Protein AF-Q0W251-F1 (afdb_monomer_lite)

Foldseek 3Di:
DDDPPQDEAEEEEAVVVVVVVCVVCVVFWPWKWWQFPQVRDIDIDCVSVVDLGNTQWMWTQTPVRHIYIYGHDDDPVNVDDLLQQLDCVSCVVLVFDDDPLRSVVSVVLDDDRDDPVVSLVSLVPDPRPCSVVSNVRSVVSD

pLDDT: mean 76.6, std 15.98, range [32.41, 93.62]

Sequence (142 aa):
MFLISMSASDVAMTMDEFVAYYKKNRGLVRSARAYDAAGGQWVQGEEIFRKSGAYTLIVIQFKNRHFLRVTVKPSLKVAYSPEVYRSAAFWVDKGVRLTYEEKAFLEGIGNEPMAMDEILRVIERSGFPGKEALLKKIRKAL

Structure (mmCIF, N/CA/C/O backbone):
data_AF-Q0W251-F1
#
_entry.id   AF-Q0W251-F1
#
loop_
_atom_site.group_PDB
_atom_site.id
_atom_site.type_symbol
_atom_site.label_atom_id
_atom_site.label_alt_id
_atom_site.label_comp_id
_atom_site.label_asym_id
_atom_site.label_entity_id
_atom_site.label_seq_id
_atom_site.pdbx_PDB_ins_code
_atom_site.Cartn_x
_atom_site.Cartn_y
_atom_site.Cartn_z
_atom_site.occupancy
_atom_site.B_iso_or_equiv
_atom_site.auth_seq_id
_atom_site.auth_comp_id
_atom_site.auth_asym_id
_atom_site.auth_atom_id
_atom_site.pdbx_PDB_model_num
ATOM 1 N N . MET A 1 1 ? -3.077 -19.203 40.459 1.00 35.00 1 MET A N 1
ATOM 2 C CA . MET A 1 1 ? -2.448 -18.409 39.381 1.00 35.00 1 MET A CA 1
ATOM 3 C C . MET A 1 1 ? -3.283 -18.622 38.124 1.00 35.00 1 MET A C 1
ATOM 5 O O . MET A 1 1 ? -3.184 -19.678 37.520 1.00 35.00 1 MET A O 1
ATOM 9 N N . PHE A 1 2 ? -4.214 -17.716 37.814 1.00 32.41 2 PHE A N 1
ATOM 10 C CA . PHE A 1 2 ? -5.108 -17.881 36.662 1.00 32.41 2 PHE A CA 1
ATOM 11 C C . PHE A 1 2 ? -4.408 -17.367 35.401 1.00 32.41 2 PHE A C 1
ATOM 13 O O . PHE A 1 2 ? -4.128 -16.174 35.287 1.00 32.41 2 PHE A O 1
ATOM 20 N N . LEU A 1 3 ? -4.108 -18.273 34.470 1.00 35.75 3 LEU A N 1
ATOM 21 C CA . LEU A 1 3 ? -3.746 -17.931 33.097 1.00 35.75 3 LEU A CA 1
ATOM 22 C C . LEU A 1 3 ? -4.963 -17.252 32.460 1.00 35.75 3 LEU A C 1
ATOM 24 O O . LEU A 1 3 ? -5.930 -17.912 32.086 1.00 35.75 3 LEU A O 1
ATOM 28 N N . ILE A 1 4 ? -4.942 -15.920 32.387 1.00 41.12 4 ILE A N 1
ATOM 29 C CA . ILE A 1 4 ? -5.915 -15.156 31.606 1.00 41.12 4 ILE A CA 1
ATOM 30 C C . ILE A 1 4 ? -5.676 -15.551 30.150 1.00 41.12 4 ILE A C 1
ATOM 32 O O . ILE A 1 4 ? -4.711 -15.106 29.531 1.00 41.12 4 ILE A O 1
ATOM 36 N N . SER A 1 5 ? -6.528 -16.434 29.631 1.00 40.62 5 SER A N 1
ATOM 37 C CA . SER A 1 5 ? -6.575 -16.781 28.215 1.00 40.62 5 SER A CA 1
ATOM 38 C C . SER A 1 5 ? -6.719 -15.476 27.423 1.00 40.62 5 SER A C 1
ATOM 40 O O . SER A 1 5 ? -7.761 -14.818 27.480 1.00 40.62 5 SER A O 1
ATOM 42 N N . MET A 1 6 ? -5.663 -15.072 26.717 1.00 47.22 6 MET A N 1
ATOM 43 C CA . MET A 1 6 ? -5.737 -14.002 25.728 1.00 47.22 6 MET A CA 1
ATOM 44 C C . MET A 1 6 ? -6.565 -14.534 24.559 1.00 47.22 6 MET A C 1
ATOM 46 O O . MET A 1 6 ? -6.027 -15.209 23.685 1.00 47.22 6 MET A O 1
ATOM 50 N N . SER A 1 7 ? -7.878 -14.281 24.547 1.00 58.16 7 SER A N 1
ATOM 51 C CA . SER A 1 7 ? -8.688 -14.641 23.385 1.00 58.16 7 SER A CA 1
ATOM 52 C C . SER A 1 7 ? -8.382 -13.656 22.256 1.00 58.16 7 SER A C 1
ATOM 54 O O . SER A 1 7 ? -8.719 -12.469 22.315 1.00 58.16 7 SER A O 1
ATOM 56 N N . ALA A 1 8 ? -7.661 -14.149 21.253 1.00 62.47 8 ALA A N 1
ATOM 57 C CA . ALA A 1 8 ? -7.557 -13.504 19.958 1.00 62.47 8 ALA A CA 1
ATOM 58 C C . ALA A 1 8 ? -8.786 -13.912 19.142 1.00 62.47 8 ALA A C 1
ATOM 60 O O . ALA A 1 8 ? -9.121 -15.092 19.068 1.00 62.47 8 ALA A O 1
ATOM 61 N N . SER A 1 9 ? -9.494 -12.936 18.584 1.00 76.69 9 SER A N 1
ATOM 62 C CA . SER A 1 9 ? -10.551 -13.192 17.602 1.00 76.69 9 SER A CA 1
ATOM 63 C C . SER A 1 9 ? -10.015 -12.891 16.209 1.00 76.69 9 SER A C 1
ATOM 65 O O . SER A 1 9 ? -9.320 -11.889 16.036 1.00 76.69 9 SER A O 1
ATOM 67 N N . ASP A 1 10 ? -10.358 -13.730 15.235 1.00 84.62 10 ASP A N 1
ATOM 68 C CA . ASP A 1 10 ? -9.953 -13.574 13.839 1.00 84.62 10 ASP A CA 1
ATOM 69 C C . ASP A 1 10 ? -11.171 -13.194 12.989 1.00 84.62 10 ASP A C 1
ATOM 71 O O . ASP A 1 10 ? -12.208 -13.856 13.038 1.00 84.62 10 ASP A O 1
ATOM 75 N N . VAL A 1 11 ? -11.061 -12.117 12.209 1.00 90.25 11 VAL A N 1
ATOM 76 C CA . VAL A 1 11 ? -12.128 -11.647 11.310 1.00 90.25 11 VAL A CA 1
ATOM 77 C C . VAL A 1 11 ? -11.531 -11.202 9.978 1.00 90.25 11 VAL A C 1
ATOM 79 O O . VAL A 1 11 ? -10.431 -10.660 9.930 1.00 90.25 11 VAL A O 1
ATOM 82 N N . ALA A 1 12 ? -12.266 -11.393 8.882 1.00 87.88 12 ALA A N 1
ATOM 83 C CA . ALA A 1 12 ? -11.910 -10.850 7.574 1.00 87.88 12 ALA A CA 1
ATOM 84 C C . ALA A 1 12 ? -12.858 -9.707 7.181 1.00 87.88 12 ALA A C 1
ATOM 86 O O . ALA A 1 12 ? -14.071 -9.911 7.116 1.00 87.88 12 ALA A O 1
ATOM 87 N N . MET A 1 13 ? -12.319 -8.529 6.867 1.00 89.56 13 MET A N 1
ATOM 88 C CA . MET A 1 13 ? -13.105 -7.352 6.462 1.00 89.56 13 MET A CA 1
ATOM 89 C C . MET A 1 13 ? -12.328 -6.475 5.473 1.00 89.56 13 MET A C 1
ATOM 91 O O . MET A 1 13 ? -11.105 -6.522 5.423 1.00 89.56 13 MET A O 1
ATOM 95 N N . THR A 1 14 ? -13.024 -5.695 4.661 1.00 86.81 14 THR A N 1
ATOM 96 C CA . THR A 1 14 ? -12.453 -4.640 3.810 1.00 86.81 14 THR A CA 1
ATOM 97 C C . THR A 1 14 ? -11.944 -3.469 4.657 1.00 86.81 14 THR A C 1
ATOM 99 O O . THR A 1 14 ? -12.301 -3.341 5.831 1.00 86.81 14 THR A O 1
ATOM 102 N N . MET A 1 15 ? -11.142 -2.572 4.070 1.00 85.44 15 MET A N 1
ATOM 103 C CA . MET A 1 15 ? -10.721 -1.365 4.792 1.00 85.44 15 MET A CA 1
ATOM 104 C C . MET A 1 15 ? -11.897 -0.468 5.181 1.00 85.44 15 MET A C 1
ATOM 106 O O . MET A 1 15 ? -11.911 0.028 6.302 1.00 85.44 15 MET A O 1
ATOM 110 N N . ASP A 1 16 ? -12.911 -0.321 4.327 1.00 83.94 16 ASP A N 1
ATOM 111 C CA . ASP A 1 16 ? -14.100 0.485 4.638 1.00 83.94 16 ASP A CA 1
ATOM 112 C C . ASP A 1 16 ? -14.859 -0.078 5.857 1.00 83.94 16 ASP A C 1
ATOM 114 O O . ASP A 1 16 ? -15.206 0.659 6.787 1.00 83.94 16 ASP A O 1
ATOM 118 N N . GLU A 1 17 ? -15.041 -1.403 5.905 1.00 88.88 17 GLU A N 1
ATOM 119 C CA . GLU A 1 17 ? -15.630 -2.104 7.054 1.00 88.88 17 GLU A CA 1
ATOM 120 C C . GLU A 1 17 ? -14.778 -1.931 8.320 1.00 88.88 17 GLU A C 1
ATOM 122 O O . GLU A 1 17 ? -15.320 -1.669 9.398 1.00 88.88 17 GLU A O 1
ATOM 127 N N . PHE A 1 18 ? -13.449 -2.010 8.199 1.00 90.31 18 PHE A N 1
ATOM 128 C CA . PHE A 1 18 ? -12.537 -1.763 9.314 1.00 90.31 18 PHE A CA 1
ATOM 129 C C . PHE A 1 18 ? -12.650 -0.331 9.842 1.00 90.31 18 PHE A C 1
ATOM 131 O O . PHE A 1 18 ? -12.714 -0.134 11.056 1.00 90.31 18 PHE A O 1
ATOM 138 N N . VAL A 1 19 ? -12.720 0.677 8.969 1.00 88.62 19 VAL A N 1
ATOM 139 C CA . VAL A 1 19 ? -12.880 2.078 9.387 1.00 88.62 19 VAL A CA 1
ATOM 140 C C . VAL A 1 19 ? -14.196 2.271 10.135 1.00 88.62 19 VAL A C 1
ATOM 142 O O . VAL A 1 19 ? -14.210 2.894 11.202 1.00 88.62 19 VAL A O 1
ATOM 145 N N . ALA A 1 20 ? -15.295 1.716 9.620 1.00 88.94 20 ALA A N 1
ATOM 146 C CA . ALA A 1 20 ? -16.594 1.772 10.285 1.00 88.94 20 ALA A CA 1
ATOM 147 C C . ALA A 1 20 ? -16.554 1.080 11.659 1.00 88.94 20 ALA A C 1
ATOM 149 O O . ALA A 1 20 ? -16.997 1.650 12.663 1.00 88.94 20 ALA A O 1
ATOM 150 N N . TYR A 1 21 ? -15.952 -0.111 11.725 1.00 90.12 21 TYR A N 1
ATOM 151 C CA . TYR A 1 21 ? -15.762 -0.861 12.964 1.00 90.12 21 TYR A CA 1
ATOM 152 C C . TYR A 1 21 ? -14.925 -0.077 13.982 1.00 90.12 21 TYR A C 1
ATOM 154 O O . TYR A 1 21 ? -15.312 0.052 15.146 1.00 90.12 21 TYR A O 1
ATOM 162 N N . TYR A 1 22 ? -13.793 0.481 13.556 1.00 90.06 22 TYR A N 1
ATOM 163 C CA . TYR A 1 22 ? -12.882 1.218 14.423 1.00 90.06 22 TYR A CA 1
ATOM 164 C C . TYR A 1 22 ? -13.531 2.487 14.977 1.00 90.06 22 TYR A C 1
ATOM 166 O O . TYR A 1 22 ? -13.440 2.735 16.178 1.00 90.06 22 TYR A O 1
ATOM 174 N N . LYS A 1 23 ? -14.243 3.260 14.144 1.00 90.38 23 LYS A N 1
ATOM 175 C CA . LYS A 1 23 ? -14.980 4.456 14.588 1.00 90.38 23 LYS A CA 1
ATOM 176 C C . LYS A 1 23 ? -16.019 4.110 15.654 1.00 90.38 23 LYS A C 1
ATOM 178 O O . LYS A 1 23 ? -16.049 4.759 16.697 1.00 90.38 23 LYS A O 1
ATOM 183 N N . LYS A 1 24 ? -16.804 3.048 15.441 1.00 91.19 24 LYS A N 1
ATOM 184 C CA . LYS A 1 24 ? -17.820 2.582 16.400 1.00 91.19 24 LYS A CA 1
ATOM 185 C C . LYS A 1 24 ? -17.217 2.149 17.743 1.00 91.19 24 LYS A C 1
ATOM 187 O O . LYS A 1 24 ? -17.836 2.348 18.782 1.00 91.19 24 LYS A O 1
ATOM 192 N N . ASN A 1 25 ? -16.013 1.576 17.733 1.00 90.44 25 ASN A N 1
ATOM 193 C CA . ASN A 1 25 ? -15.385 0.976 18.916 1.00 90.44 25 ASN A CA 1
ATOM 194 C C . ASN A 1 25 ? -14.202 1.785 19.478 1.00 90.44 25 ASN A C 1
ATOM 196 O O . ASN A 1 25 ? -13.524 1.320 20.396 1.00 90.44 25 ASN A O 1
ATOM 200 N N . ARG A 1 26 ? -13.940 2.998 18.972 1.00 87.19 26 ARG A N 1
ATOM 201 C CA . ARG A 1 26 ? -12.724 3.786 19.255 1.00 87.19 26 ARG A CA 1
ATOM 202 C C . ARG A 1 26 ? -12.423 3.951 20.744 1.00 87.19 26 ARG A C 1
ATOM 204 O O . ARG A 1 26 ? -11.256 3.903 21.134 1.00 87.19 26 ARG A O 1
ATOM 211 N N . GLY A 1 27 ? -13.462 4.132 21.562 1.00 90.06 27 GLY A N 1
ATOM 212 C CA . GLY A 1 27 ? -13.351 4.305 23.014 1.00 90.06 27 GLY A CA 1
ATOM 213 C C . GLY A 1 27 ? -12.843 3.064 23.760 1.00 90.06 27 GLY A C 1
ATOM 214 O O . GLY A 1 27 ? -12.284 3.195 24.851 1.00 90.06 27 GLY A O 1
ATOM 215 N N . LEU A 1 28 ? -12.979 1.877 23.164 1.00 90.94 28 LEU A N 1
ATOM 216 C CA . LEU A 1 28 ? -12.538 0.592 23.716 1.00 90.94 28 LEU A CA 1
ATOM 217 C C . LEU A 1 28 ? -11.134 0.197 23.240 1.00 90.94 28 LEU A C 1
ATOM 219 O O . LEU A 1 28 ? -10.482 -0.642 23.865 1.00 90.94 28 LEU A O 1
ATOM 223 N N . VAL A 1 29 ? -10.659 0.796 22.147 1.00 91.25 29 VAL A N 1
ATOM 224 C CA . VAL A 1 29 ? -9.365 0.476 21.544 1.00 91.25 29 VAL A CA 1
ATOM 225 C C . VAL A 1 29 ? -8.228 1.137 22.322 1.00 91.25 29 VAL A C 1
ATOM 227 O O . VAL A 1 29 ? -8.243 2.340 22.588 1.00 91.25 29 VAL A O 1
ATOM 230 N N . ARG A 1 30 ? -7.218 0.338 22.670 1.00 92.44 30 ARG A N 1
ATOM 231 C CA . ARG A 1 30 ? -5.943 0.791 23.233 1.00 92.44 30 ARG A CA 1
ATOM 232 C C . ARG A 1 30 ? -4.943 1.128 22.131 1.00 92.44 30 ARG A C 1
ATOM 234 O O . ARG A 1 30 ? -4.315 2.177 22.196 1.00 92.44 30 ARG A O 1
ATOM 241 N N . SER A 1 31 ? -4.780 0.247 21.147 1.00 92.25 31 SER A N 1
ATOM 242 C CA . SER A 1 31 ? -3.883 0.466 20.010 1.00 92.25 31 SER A CA 1
ATOM 243 C C . SER A 1 31 ? -4.366 -0.281 18.767 1.00 92.25 31 SER A C 1
ATOM 245 O O . SER A 1 31 ? -5.108 -1.256 18.866 1.00 92.25 31 SER A O 1
ATOM 247 N N . ALA A 1 32 ? -3.949 0.194 17.596 1.00 92.50 32 ALA A N 1
ATOM 248 C CA . ALA A 1 32 ? -4.138 -0.487 16.323 1.00 92.50 32 ALA A CA 1
ATOM 249 C C . ALA A 1 32 ? -2.826 -0.441 15.535 1.00 92.50 32 ALA A C 1
ATOM 251 O O . ALA A 1 32 ? -2.123 0.577 15.561 1.00 92.50 32 ALA A O 1
ATOM 252 N N . ARG A 1 33 ? -2.490 -1.544 14.866 1.00 93.25 33 ARG A N 1
ATOM 253 C CA . ARG A 1 33 ? -1.313 -1.674 13.999 1.00 93.25 33 ARG A CA 1
ATOM 254 C C . ARG A 1 33 ? -1.697 -2.389 12.715 1.00 93.25 33 ARG A C 1
ATOM 256 O O . ARG A 1 33 ? -2.349 -3.422 12.789 1.00 93.25 33 ARG A O 1
ATOM 263 N N . ALA A 1 34 ? -1.280 -1.869 11.572 1.00 90.19 34 ALA A N 1
ATOM 264 C CA . ALA A 1 34 ? -1.511 -2.464 10.263 1.00 90.19 34 ALA A CA 1
ATOM 265 C C . ALA A 1 34 ? -0.180 -2.846 9.614 1.00 90.19 34 ALA A C 1
ATOM 267 O O . ALA A 1 34 ? 0.780 -2.084 9.697 1.00 90.19 34 ALA A O 1
ATOM 268 N N . TYR A 1 35 ? -0.120 -4.007 8.976 1.00 86.75 35 TYR A N 1
ATOM 269 C CA . TYR A 1 35 ? 1.017 -4.407 8.160 1.00 86.75 35 TYR A CA 1
ATOM 270 C C . TYR A 1 35 ? 0.773 -3.980 6.715 1.00 86.75 35 TYR A C 1
ATOM 272 O O . TYR A 1 35 ? -0.179 -4.445 6.084 1.00 86.75 35 TYR A O 1
ATOM 280 N N . ASP A 1 36 ? 1.613 -3.076 6.219 1.00 81.06 36 ASP A N 1
ATOM 281 C CA . ASP A 1 36 ? 1.635 -2.657 4.822 1.00 81.06 36 ASP A CA 1
ATOM 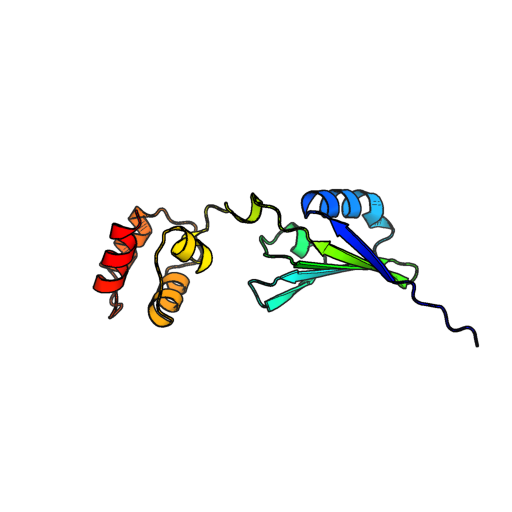282 C C . ASP A 1 36 ? 2.552 -3.594 4.032 1.00 81.06 36 ASP A C 1
ATOM 284 O O . ASP A 1 36 ? 3.774 -3.566 4.194 1.00 81.06 36 ASP A O 1
ATOM 288 N N . ALA A 1 37 ? 1.960 -4.430 3.179 1.00 72.50 37 ALA A N 1
ATOM 289 C CA . ALA A 1 37 ? 2.708 -5.403 2.392 1.00 72.50 37 ALA A CA 1
ATOM 290 C C . ALA A 1 37 ? 3.525 -4.758 1.262 1.00 72.50 37 ALA A C 1
ATOM 292 O O . ALA A 1 37 ? 4.513 -5.346 0.832 1.00 72.50 37 ALA A O 1
ATOM 293 N N . ALA A 1 38 ? 3.149 -3.561 0.797 1.00 64.69 38 ALA A N 1
ATOM 294 C CA . ALA A 1 38 ? 3.908 -2.852 -0.231 1.00 64.69 38 ALA A CA 1
ATOM 295 C C . ALA A 1 38 ? 5.194 -2.245 0.347 1.00 64.69 38 ALA A C 1
ATOM 297 O O . ALA A 1 38 ? 6.256 -2.363 -0.261 1.00 64.69 38 ALA A O 1
ATOM 298 N N . GLY A 1 39 ? 5.106 -1.632 1.532 1.00 62.22 39 GLY A N 1
ATOM 299 C CA . GLY A 1 39 ? 6.252 -1.059 2.242 1.00 62.22 39 GLY A CA 1
ATOM 300 C C . GLY A 1 39 ? 7.010 -2.033 3.150 1.00 62.22 39 GLY A C 1
ATOM 301 O O . GLY A 1 39 ? 8.043 -1.659 3.697 1.00 62.22 39 GLY A O 1
ATOM 302 N N . GLY A 1 40 ? 6.501 -3.251 3.365 1.00 75.38 40 GLY A N 1
ATOM 303 C CA . GLY A 1 40 ? 7.109 -4.251 4.251 1.00 75.38 40 GLY A CA 1
ATOM 304 C C . GLY A 1 40 ? 7.178 -3.830 5.726 1.00 75.38 40 GLY A C 1
ATOM 305 O O . GLY A 1 40 ? 8.030 -4.322 6.464 1.00 75.38 40 GLY A O 1
ATOM 306 N N . GLN A 1 41 ? 6.308 -2.918 6.167 1.00 79.06 41 GLN A N 1
ATOM 307 C CA . GLN A 1 41 ? 6.424 -2.226 7.455 1.00 79.06 41 GLN A CA 1
ATOM 308 C C . GLN A 1 41 ? 5.116 -2.213 8.253 1.00 79.06 41 GLN A C 1
ATOM 310 O O . GLN A 1 41 ? 4.019 -2.356 7.712 1.00 79.06 41 GLN A O 1
ATOM 315 N N . TRP A 1 42 ? 5.236 -2.002 9.567 1.00 85.75 42 TRP A N 1
ATOM 316 C CA . TRP A 1 42 ? 4.090 -1.813 10.456 1.00 85.75 42 TRP A CA 1
ATOM 317 C C . TRP A 1 42 ? 3.750 -0.332 10.612 1.00 85.75 42 TRP A C 1
ATOM 319 O O . TRP A 1 42 ? 4.556 0.454 11.105 1.00 85.75 42 TRP A O 1
ATOM 329 N N . VAL A 1 43 ? 2.515 0.022 10.278 1.00 84.44 43 VAL A N 1
ATOM 330 C CA . VAL A 1 43 ? 1.923 1.350 10.472 1.00 84.44 43 VAL A CA 1
ATOM 331 C C . VAL A 1 43 ? 1.072 1.332 11.742 1.00 84.44 43 VAL A C 1
ATOM 333 O O . VAL A 1 43 ? 0.399 0.341 12.025 1.00 84.44 43 VAL A O 1
ATOM 336 N N . GLN A 1 44 ? 1.103 2.397 12.547 1.00 88.06 44 GLN A N 1
ATOM 337 C CA . GLN A 1 44 ? 0.445 2.419 13.860 1.00 88.06 44 GLN A CA 1
ATOM 338 C C . GLN A 1 44 ? -0.539 3.580 14.017 1.00 88.06 44 GLN A C 1
ATOM 340 O O . GLN A 1 44 ? -0.360 4.662 13.464 1.00 88.06 44 GLN A O 1
ATOM 345 N N . GLY A 1 45 ? -1.559 3.360 14.849 1.00 82.62 45 GLY A N 1
ATOM 346 C CA . GLY A 1 45 ? -2.463 4.411 15.305 1.00 82.62 45 GLY A CA 1
ATOM 347 C C . GLY A 1 45 ? -3.275 5.031 14.172 1.00 82.62 45 GLY A C 1
ATOM 348 O O . GLY A 1 45 ? -3.854 4.321 13.353 1.00 82.62 45 GLY A O 1
ATOM 349 N N . GLU A 1 46 ? -3.351 6.362 14.149 1.00 79.12 46 GLU A N 1
ATOM 350 C CA . GLU A 1 46 ? -4.149 7.067 13.142 1.00 79.12 46 GLU A CA 1
ATOM 351 C C . GLU A 1 46 ? -3.530 7.072 11.743 1.00 79.12 46 GLU A C 1
ATOM 353 O O . GLU A 1 46 ? -4.242 7.324 10.772 1.00 79.12 46 GLU A O 1
ATOM 358 N N . GLU A 1 47 ? -2.239 6.753 11.608 1.00 77.06 47 GLU A N 1
ATOM 359 C CA . GLU A 1 47 ? -1.595 6.684 10.292 1.00 77.06 47 GLU A CA 1
ATOM 360 C C . GLU A 1 47 ? -2.215 5.616 9.387 1.00 77.06 47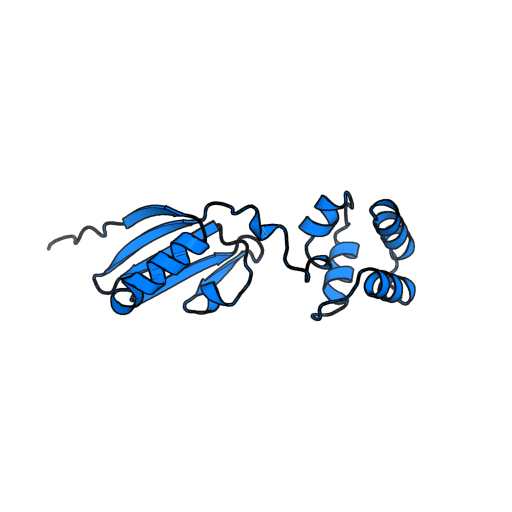 GLU A C 1
ATOM 362 O O . GLU A 1 47 ? -2.226 5.796 8.173 1.00 77.06 47 GLU A O 1
ATOM 367 N N . ILE A 1 48 ? -2.803 4.566 9.974 1.00 82.62 48 ILE A N 1
ATOM 368 C CA . ILE A 1 48 ? -3.516 3.489 9.265 1.00 82.62 48 ILE A CA 1
ATOM 369 C C . ILE A 1 48 ? -4.668 4.046 8.410 1.00 82.62 48 ILE A C 1
ATOM 371 O O . ILE A 1 48 ? -5.038 3.452 7.404 1.00 82.62 48 ILE A O 1
ATOM 375 N N . PHE A 1 49 ? -5.242 5.186 8.807 1.00 81.31 49 PHE A N 1
ATOM 376 C CA . PHE A 1 49 ? -6.366 5.818 8.110 1.00 81.31 49 PHE A CA 1
ATOM 377 C C . PHE A 1 49 ? -5.942 6.941 7.163 1.00 81.31 49 PHE A C 1
ATOM 379 O O . PHE A 1 49 ? -6.766 7.404 6.379 1.00 81.31 49 PHE A O 1
ATOM 386 N N . ARG A 1 50 ? -4.701 7.430 7.278 1.00 67.56 50 ARG A N 1
ATOM 387 C CA . ARG A 1 50 ? -4.198 8.582 6.510 1.00 67.56 50 ARG A CA 1
ATOM 388 C C . ARG A 1 50 ? -3.316 8.160 5.343 1.00 67.56 50 ARG A C 1
ATOM 390 O O . ARG A 1 50 ? -3.319 8.833 4.320 1.00 67.56 50 ARG A O 1
ATOM 397 N N . LYS A 1 51 ? -2.540 7.085 5.504 1.00 62.22 51 LYS A N 1
ATOM 398 C CA . LYS A 1 51 ? -1.656 6.575 4.456 1.00 62.22 51 LYS A CA 1
ATOM 399 C C . LYS A 1 51 ? -2.418 5.608 3.556 1.00 62.22 51 LYS A C 1
ATOM 401 O O . LYS A 1 51 ? -3.035 4.658 4.029 1.00 62.22 51 LYS A O 1
ATOM 406 N N . SER A 1 52 ? -2.320 5.828 2.251 1.00 63.31 52 SER A N 1
ATOM 407 C CA . SER A 1 52 ? -2.624 4.798 1.262 1.00 63.31 52 SER A CA 1
ATOM 408 C C . SER A 1 52 ? -1.596 3.675 1.420 1.00 63.31 52 SER A C 1
ATOM 410 O O . SER A 1 52 ? -0.398 3.922 1.306 1.00 63.31 52 SER A O 1
ATOM 412 N N . GLY A 1 53 ? -2.044 2.457 1.726 1.00 64.88 53 GLY A N 1
ATOM 413 C CA . GLY A 1 53 ? -1.168 1.304 1.949 1.00 64.88 53 GLY A CA 1
ATOM 414 C C . GLY A 1 53 ? -1.823 -0.001 1.508 1.00 64.88 53 GLY A C 1
ATOM 415 O O . GLY A 1 53 ? -3.049 -0.135 1.547 1.00 64.88 53 GLY A O 1
ATOM 416 N N . ALA A 1 54 ? -1.011 -0.979 1.099 1.00 74.31 54 ALA A N 1
ATOM 417 C CA . ALA A 1 54 ? -1.478 -2.320 0.753 1.00 74.31 54 ALA A CA 1
ATOM 418 C C . ALA A 1 54 ? -1.621 -3.148 2.037 1.00 74.31 54 ALA A C 1
ATOM 420 O O . ALA A 1 54 ? -0.878 -4.101 2.284 1.00 74.31 54 ALA A O 1
ATOM 421 N N . TYR A 1 55 ? -2.550 -2.732 2.898 1.00 81.81 55 TYR A N 1
ATOM 422 C CA . TYR A 1 55 ? -2.759 -3.374 4.188 1.00 81.81 55 TYR A CA 1
ATOM 423 C C . TYR A 1 55 ? -3.319 -4.782 4.000 1.00 81.81 55 TYR A C 1
ATOM 425 O O . TYR A 1 55 ? -4.367 -4.956 3.384 1.00 81.81 55 TYR A O 1
ATOM 433 N N . THR A 1 56 ? -2.631 -5.784 4.546 1.00 84.88 56 THR A N 1
ATOM 434 C CA . THR A 1 56 ? -3.063 -7.196 4.495 1.00 84.88 56 THR A CA 1
ATOM 435 C C . THR A 1 56 ? -3.522 -7.712 5.855 1.00 84.88 56 THR A C 1
ATOM 437 O O . THR A 1 56 ? -4.345 -8.625 5.942 1.00 84.88 56 THR A O 1
ATOM 440 N N . LEU A 1 57 ? -3.024 -7.103 6.931 1.00 89.75 57 LEU A N 1
ATOM 441 C CA . LEU A 1 57 ? -3.283 -7.506 8.305 1.00 89.75 57 LEU A CA 1
ATOM 442 C C . LEU A 1 57 ? -3.402 -6.278 9.199 1.00 89.75 57 LEU A C 1
ATOM 444 O O . LEU A 1 57 ? -2.540 -5.404 9.164 1.00 89.75 57 LEU A O 1
ATOM 448 N N . ILE A 1 58 ? -4.419 -6.247 10.052 1.00 91.56 58 ILE A N 1
ATOM 449 C CA . ILE A 1 58 ? -4.556 -5.251 11.112 1.00 91.56 58 ILE A CA 1
ATOM 450 C C . ILE A 1 58 ? -4.751 -5.964 12.441 1.00 91.56 58 ILE A C 1
ATOM 452 O O . ILE A 1 58 ? -5.525 -6.907 12.554 1.00 91.56 58 ILE A O 1
ATOM 456 N N . VAL A 1 59 ? -4.047 -5.509 13.467 1.00 93.38 59 VAL A N 1
ATOM 457 C CA . VAL A 1 59 ? -4.168 -6.002 14.834 1.00 93.38 59 VAL A CA 1
ATOM 458 C C . VAL A 1 59 ? -4.663 -4.863 15.707 1.00 93.38 59 VAL A C 1
ATOM 460 O O . VAL A 1 59 ? -4.024 -3.813 15.800 1.00 93.38 59 VAL A O 1
ATOM 463 N N . ILE A 1 60 ? -5.800 -5.078 16.359 1.00 93.38 60 ILE A N 1
ATOM 464 C CA . ILE A 1 60 ? -6.375 -4.160 17.338 1.00 93.38 60 ILE A CA 1
ATOM 465 C C . ILE A 1 60 ? -6.160 -4.744 18.725 1.00 93.38 60 ILE A C 1
ATOM 467 O O . ILE A 1 60 ? -6.542 -5.880 18.996 1.00 93.38 60 ILE A O 1
ATOM 471 N N . GLN A 1 61 ? -5.600 -3.943 19.621 1.00 93.62 61 GLN A N 1
ATOM 472 C CA . GLN A 1 61 ? -5.568 -4.234 21.043 1.00 93.62 61 GLN A CA 1
ATOM 473 C C . GLN A 1 61 ? -6.645 -3.411 21.746 1.00 93.62 61 GLN A C 1
ATOM 475 O O . GLN A 1 61 ? -6.651 -2.179 21.664 1.00 93.62 61 GLN A O 1
ATOM 480 N N . PHE A 1 62 ? -7.518 -4.068 22.499 1.00 92.69 62 PHE A N 1
ATOM 481 C CA . PHE A 1 62 ? -8.523 -3.412 23.330 1.00 92.69 62 PHE A CA 1
ATOM 482 C C . PHE A 1 62 ? -7.989 -3.108 24.736 1.00 92.69 62 PHE A C 1
ATOM 484 O O . PHE A 1 62 ? -7.020 -3.705 25.215 1.00 92.69 62 PHE A O 1
ATOM 491 N N . LYS A 1 63 ? -8.629 -2.164 25.434 1.00 90.88 63 LYS A N 1
ATOM 492 C CA . LYS A 1 63 ? -8.274 -1.774 26.813 1.00 90.88 63 LYS A CA 1
ATOM 493 C C . LYS A 1 63 ? -8.375 -2.936 27.806 1.00 90.88 63 LYS A C 1
ATOM 495 O O . LYS A 1 63 ? -7.576 -3.008 28.734 1.00 90.88 63 LYS A O 1
ATOM 500 N N . ASN A 1 64 ? -9.285 -3.875 27.558 1.00 89.75 64 ASN A N 1
ATOM 501 C CA . ASN A 1 64 ? -9.451 -5.114 28.323 1.00 89.75 64 ASN A CA 1
ATOM 502 C C . ASN A 1 64 ? -8.398 -6.196 27.987 1.00 89.75 64 ASN A C 1
ATOM 504 O O . ASN A 1 64 ? -8.543 -7.331 28.419 1.00 89.75 64 ASN A O 1
ATOM 508 N N . ARG A 1 65 ? -7.334 -5.855 27.240 1.00 85.50 65 ARG A N 1
ATOM 509 C CA . ARG A 1 65 ? -6.238 -6.752 26.821 1.00 85.50 65 ARG A CA 1
ATOM 510 C C . ARG A 1 65 ? -6.634 -7.850 25.825 1.00 85.50 65 ARG A C 1
ATOM 512 O O . ARG A 1 65 ? -5.801 -8.703 25.533 1.00 85.50 65 ARG A O 1
ATOM 519 N N . HIS A 1 66 ? -7.839 -7.801 25.262 1.00 88.88 66 HIS A N 1
ATOM 520 C CA . HIS A 1 66 ? -8.207 -8.651 24.132 1.00 88.88 66 HIS A CA 1
ATOM 521 C C . HIS A 1 66 ? -7.594 -8.142 22.828 1.00 88.88 66 HIS A C 1
ATOM 523 O O . HIS A 1 66 ? -7.343 -6.941 22.671 1.00 88.88 66 HIS A O 1
ATOM 529 N N . PHE A 1 67 ? -7.381 -9.064 21.891 1.00 90.56 67 PHE A N 1
ATOM 530 C CA . PHE A 1 67 ? -6.836 -8.769 20.572 1.00 90.56 67 PHE A CA 1
ATOM 531 C C . PHE A 1 67 ? -7.834 -9.183 19.496 1.00 90.56 67 PHE A C 1
ATOM 533 O O . PHE A 1 67 ? -8.409 -10.269 19.548 1.00 90.56 67 PHE A O 1
ATOM 540 N N . LEU A 1 68 ? -8.022 -8.316 18.508 1.00 91.50 68 LEU A N 1
ATOM 541 C CA . LEU A 1 68 ? -8.712 -8.655 17.272 1.00 91.50 68 LEU A CA 1
ATOM 542 C C . LEU A 1 68 ? -7.698 -8.609 16.143 1.00 91.50 68 LEU A C 1
ATOM 544 O O . LEU A 1 68 ? -7.071 -7.576 15.897 1.00 91.50 68 LEU A O 1
ATOM 548 N N . ARG A 1 69 ? -7.557 -9.736 15.461 1.00 92.88 69 ARG A N 1
ATO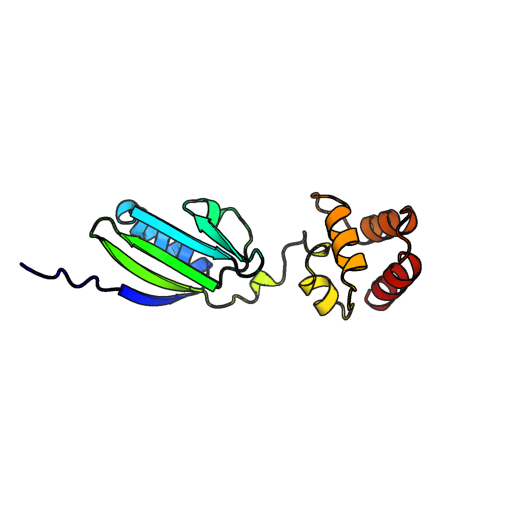M 549 C CA . ARG A 1 69 ? -6.802 -9.851 14.230 1.00 92.88 69 ARG A CA 1
ATOM 550 C C . ARG A 1 69 ? -7.771 -9.732 13.064 1.00 92.88 69 ARG A C 1
ATOM 552 O O . ARG A 1 69 ? -8.765 -10.446 12.966 1.00 92.88 69 ARG A O 1
ATOM 559 N N . VAL A 1 70 ? -7.460 -8.809 12.176 1.00 91.06 70 VAL A N 1
ATOM 560 C CA . VAL A 1 70 ? -8.259 -8.480 11.012 1.00 91.06 70 VAL A CA 1
ATOM 561 C C . VAL A 1 70 ? -7.448 -8.791 9.767 1.00 91.06 70 VAL A C 1
ATOM 563 O O . VAL A 1 70 ? -6.455 -8.123 9.485 1.00 91.06 70 VAL A O 1
ATOM 566 N N . THR A 1 71 ? -7.876 -9.789 9.006 1.00 90.00 71 THR A N 1
ATOM 567 C CA . THR A 1 71 ? -7.371 -10.008 7.650 1.00 90.00 71 THR A CA 1
ATOM 568 C C . THR A 1 71 ? -8.080 -9.033 6.723 1.00 90.00 71 THR A C 1
ATOM 570 O O . THR A 1 71 ? -9.309 -9.068 6.596 1.00 90.00 71 THR A O 1
ATOM 573 N N . VAL A 1 72 ? -7.319 -8.145 6.090 1.00 85.06 72 VAL A N 1
ATOM 574 C CA . VAL A 1 72 ? -7.896 -7.141 5.199 1.00 85.06 72 VAL A CA 1
ATOM 575 C C . VAL A 1 72 ? -8.224 -7.811 3.872 1.00 85.06 72 VAL A C 1
ATOM 577 O O . VAL A 1 72 ? -7.337 -8.301 3.172 1.00 85.06 72 VAL A O 1
ATOM 580 N N . LYS A 1 73 ? -9.511 -7.851 3.524 1.00 82.75 73 LYS A N 1
ATOM 581 C CA . LYS A 1 73 ? -9.944 -8.313 2.207 1.00 82.75 73 LYS A CA 1
ATOM 582 C C . LYS A 1 73 ? -9.371 -7.351 1.165 1.00 82.75 73 LYS A C 1
ATOM 584 O O . LYS A 1 73 ? -9.602 -6.144 1.298 1.00 82.75 73 LYS A O 1
ATOM 589 N N . PRO A 1 74 ? -8.670 -7.848 0.134 1.00 64.06 74 PRO A N 1
ATOM 590 C CA . PRO A 1 74 ? -8.203 -6.998 -0.946 1.00 64.06 74 PRO A CA 1
ATOM 591 C C . PRO A 1 74 ? -9.423 -6.340 -1.587 1.00 64.06 74 PRO A C 1
ATOM 593 O O . PRO A 1 74 ? -10.272 -7.005 -2.179 1.00 64.06 74 PRO A O 1
ATOM 596 N N . SER A 1 75 ? -9.555 -5.028 -1.416 1.00 55.38 75 SER A N 1
ATOM 597 C CA . SER A 1 75 ? -10.540 -4.274 -2.175 1.00 55.38 75 SER A CA 1
ATOM 598 C C . SER A 1 75 ? -9.932 -3.988 -3.543 1.00 55.38 75 SER A C 1
ATOM 600 O O . SER A 1 75 ? -8.803 -3.503 -3.629 1.00 55.38 75 SER A O 1
ATOM 602 N N . LEU A 1 76 ? -10.685 -4.231 -4.616 1.00 43.97 76 LEU A N 1
ATOM 603 C CA . LEU A 1 76 ? -10.317 -3.794 -5.970 1.00 43.97 76 LEU A CA 1
ATOM 604 C C . LEU A 1 76 ? -10.044 -2.274 -6.041 1.00 43.97 76 LEU A C 1
ATOM 606 O O . LEU A 1 76 ? -9.456 -1.803 -7.001 1.00 43.97 76 LEU A O 1
ATOM 610 N N . LYS A 1 77 ? -10.407 -1.500 -5.005 1.00 40.28 77 LYS A N 1
ATOM 611 C CA . LYS A 1 77 ? -10.093 -0.072 -4.860 1.00 40.28 77 LYS A CA 1
ATOM 612 C C . LYS A 1 77 ? -8.631 0.244 -4.515 1.00 40.28 77 LYS A C 1
ATOM 614 O O . LYS A 1 77 ? -8.274 1.415 -4.534 1.00 40.28 77 LYS A O 1
ATOM 619 N N . VAL A 1 78 ? -7.762 -0.750 -4.294 1.00 38.12 78 VAL A N 1
ATOM 620 C CA . VAL A 1 78 ? -6.298 -0.526 -4.363 1.00 38.12 78 VAL A CA 1
ATOM 621 C C . VAL A 1 78 ? -5.851 -0.243 -5.816 1.00 38.12 78 VAL A C 1
ATOM 623 O O . VAL A 1 78 ? -4.710 0.136 -6.047 1.00 38.12 78 VAL A O 1
ATOM 626 N N . ALA A 1 79 ? -6.750 -0.349 -6.805 1.00 38.22 79 ALA A N 1
ATOM 627 C CA . ALA A 1 79 ? -6.421 -0.149 -8.214 1.00 38.22 79 ALA A CA 1
ATOM 628 C C . ALA A 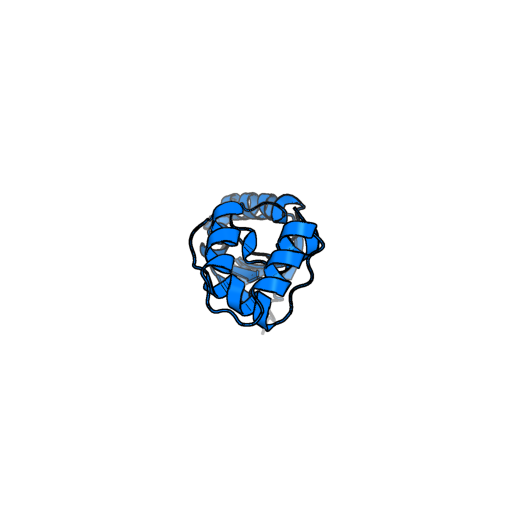1 79 ? -6.308 1.313 -8.685 1.00 38.22 79 ALA A C 1
ATOM 630 O O . ALA A 1 79 ? -5.821 1.523 -9.788 1.00 38.22 79 ALA A O 1
ATOM 631 N N . TYR A 1 80 ? -6.718 2.333 -7.921 1.00 38.16 80 TYR A N 1
ATOM 632 C CA . TYR A 1 80 ? -6.708 3.708 -8.446 1.00 38.16 80 TYR A CA 1
ATOM 633 C C . TYR A 1 80 ? -6.415 4.757 -7.368 1.00 38.16 80 TYR A C 1
ATOM 635 O O . TYR A 1 80 ? -7.323 5.391 -6.838 1.00 38.16 80 TYR A O 1
ATOM 643 N N . SER A 1 81 ? -5.128 4.977 -7.084 1.00 38.38 81 SER A N 1
ATOM 644 C CA . SER A 1 81 ? -4.648 6.282 -6.610 1.00 38.38 81 SER A CA 1
ATOM 645 C C . SER A 1 81 ? -3.913 6.955 -7.768 1.00 38.38 81 SER A C 1
ATOM 647 O O . SER A 1 81 ? -2.933 6.373 -8.222 1.00 38.38 81 SER A O 1
ATOM 649 N N . PRO A 1 82 ? -4.323 8.145 -8.247 1.00 39.41 82 PRO A N 1
ATOM 650 C CA . PRO A 1 82 ? -3.703 8.862 -9.371 1.00 39.41 82 PRO A CA 1
ATOM 651 C C . PRO A 1 82 ? -2.223 9.261 -9.165 1.00 39.41 82 PRO A C 1
ATOM 653 O O . PRO A 1 82 ? -1.611 9.836 -10.055 1.00 39.41 82 PRO A O 1
ATOM 656 N N . GLU A 1 83 ? -1.606 8.874 -8.048 1.00 48.00 83 GLU A N 1
ATOM 657 C CA . GLU A 1 83 ? -0.161 8.945 -7.764 1.00 48.00 83 GLU A CA 1
ATOM 658 C C . GLU A 1 83 ? 0.635 7.763 -8.391 1.00 48.00 83 GLU A C 1
ATOM 660 O O . GLU A 1 83 ? 1.783 7.491 -8.037 1.00 48.00 83 GLU A O 1
ATOM 665 N N . VAL A 1 84 ? -0.001 7.023 -9.311 1.00 52.00 84 VAL A N 1
ATOM 666 C CA . VAL A 1 84 ? 0.256 5.615 -9.670 1.00 52.00 84 VAL A CA 1
ATOM 667 C C . VAL A 1 84 ? 1.630 5.289 -10.282 1.00 52.00 84 VAL A C 1
ATOM 669 O O . VAL A 1 84 ? 2.080 4.146 -10.181 1.00 52.00 84 VAL A O 1
ATOM 672 N N . TYR A 1 85 ? 2.318 6.240 -10.914 1.00 56.44 85 TYR A N 1
ATOM 673 C CA . TYR A 1 85 ? 3.472 5.952 -11.781 1.00 56.44 85 TYR A CA 1
ATOM 674 C C . TYR A 1 85 ? 4.739 5.478 -11.055 1.00 56.44 85 TYR A C 1
ATOM 676 O O . TYR A 1 85 ? 5.704 5.080 -11.700 1.00 56.44 85 TYR A O 1
ATOM 684 N N . ARG A 1 86 ? 4.778 5.507 -9.722 1.00 56.34 86 ARG A N 1
ATOM 685 C CA . ARG A 1 86 ? 5.930 4.992 -8.956 1.00 56.34 86 ARG A CA 1
ATOM 686 C C . ARG A 1 86 ? 5.834 3.506 -8.668 1.00 56.34 86 ARG A C 1
ATOM 688 O O . ARG A 1 86 ? 6.838 2.848 -8.417 1.00 56.34 86 ARG A O 1
ATOM 695 N N . SER A 1 87 ? 4.622 2.962 -8.670 1.00 58.09 87 SER A N 1
ATOM 696 C CA . SER A 1 87 ? 4.444 1.571 -8.288 1.00 58.09 87 SER A CA 1
ATOM 697 C C . SER A 1 87 ? 4.842 0.659 -9.445 1.00 58.09 87 SER A C 1
ATOM 699 O O . SER A 1 87 ? 4.379 0.810 -10.574 1.00 58.09 87 SER A O 1
ATOM 701 N N . ALA A 1 88 ? 5.667 -0.349 -9.163 1.00 61.56 88 ALA A N 1
ATOM 702 C CA . ALA A 1 88 ? 5.924 -1.419 -10.127 1.00 61.56 88 ALA A CA 1
ATOM 703 C C . ALA A 1 88 ? 4.610 -2.076 -10.599 1.00 61.56 88 ALA A C 1
ATOM 705 O O . ALA A 1 88 ? 4.512 -2.493 -11.747 1.00 61.56 88 ALA A O 1
ATOM 706 N N . ALA A 1 89 ? 3.587 -2.104 -9.736 1.00 61.12 89 ALA A N 1
ATOM 707 C CA . ALA A 1 89 ? 2.254 -2.602 -10.055 1.00 61.12 89 ALA A CA 1
ATOM 708 C C . ALA A 1 89 ? 1.569 -1.814 -11.185 1.00 61.12 89 ALA A C 1
ATOM 710 O O . ALA A 1 89 ? 0.985 -2.429 -12.069 1.00 61.12 89 ALA A O 1
ATOM 711 N N . PHE A 1 90 ? 1.692 -0.484 -11.207 1.00 72.12 90 PHE A N 1
ATOM 712 C CA . PHE A 1 90 ? 1.155 0.349 -12.286 1.00 72.12 90 PHE A CA 1
ATOM 713 C C . PHE A 1 90 ? 1.776 0.015 -13.636 1.00 72.12 90 PHE A C 1
ATOM 715 O O . PHE A 1 90 ? 1.075 -0.173 -14.626 1.00 72.12 90 PHE A O 1
ATOM 722 N N . TRP A 1 91 ? 3.102 -0.089 -13.676 1.00 73.31 91 TRP A N 1
ATOM 723 C CA . TRP A 1 91 ? 3.796 -0.410 -14.916 1.00 73.31 91 TRP A CA 1
ATOM 724 C C . TRP A 1 91 ? 3.476 -1.827 -15.376 1.00 73.31 91 TRP A C 1
ATOM 726 O O . TRP A 1 91 ? 3.230 -2.033 -16.560 1.00 73.31 91 TRP A O 1
ATOM 736 N N . VAL A 1 92 ? 3.368 -2.780 -14.449 1.00 72.12 92 VAL A N 1
ATOM 737 C CA . VAL A 1 92 ? 2.935 -4.149 -14.752 1.00 72.12 92 VAL A CA 1
ATOM 738 C C . VAL A 1 92 ? 1.510 -4.188 -15.315 1.00 72.12 92 VAL A C 1
ATOM 740 O O . VAL A 1 92 ? 1.294 -4.895 -16.297 1.00 72.12 92 VAL A O 1
ATOM 743 N N . ASP A 1 93 ? 0.568 -3.417 -14.766 1.00 67.94 93 ASP A N 1
ATOM 744 C CA . ASP A 1 93 ? -0.804 -3.287 -15.291 1.00 67.94 93 ASP A CA 1
ATOM 745 C C . ASP A 1 93 ? -0.821 -2.725 -16.721 1.00 67.94 93 ASP A C 1
ATOM 747 O O . ASP A 1 93 ? -1.534 -3.214 -17.594 1.00 67.94 93 ASP A O 1
ATOM 751 N N . LYS A 1 94 ? 0.075 -1.777 -17.010 1.00 71.44 94 LYS A N 1
ATOM 752 C CA . LYS A 1 94 ? 0.312 -1.252 -18.362 1.00 71.44 94 LYS A CA 1
ATOM 753 C C . LYS A 1 94 ? 1.100 -2.209 -19.269 1.00 71.44 94 LYS A C 1
ATOM 755 O O . LYS A 1 94 ? 1.428 -1.861 -20.396 1.00 71.44 94 LYS A O 1
ATOM 760 N N . GLY A 1 95 ? 1.434 -3.417 -18.816 1.00 76.88 95 GLY A N 1
ATOM 761 C CA . GLY A 1 95 ? 2.225 -4.380 -19.591 1.00 76.88 95 GLY A CA 1
ATOM 762 C C . GLY A 1 95 ? 3.708 -4.006 -19.724 1.00 76.88 95 GLY A C 1
ATOM 763 O O . GLY A 1 95 ? 4.436 -4.601 -20.522 1.00 76.88 95 GLY A O 1
ATOM 764 N N . VAL A 1 96 ? 4.182 -3.045 -18.932 1.00 79.69 96 VAL A N 1
ATOM 765 C CA . VAL A 1 96 ? 5.576 -2.604 -18.863 1.00 79.69 96 VAL A CA 1
ATOM 766 C C . VAL A 1 96 ? 6.309 -3.383 -17.777 1.00 79.69 96 VAL A C 1
ATOM 768 O O . VAL A 1 96 ? 6.026 -3.275 -16.586 1.00 79.69 96 VAL A O 1
ATOM 771 N N . ARG A 1 97 ? 7.329 -4.140 -18.186 1.00 82.25 97 ARG A N 1
ATOM 772 C CA . ARG A 1 97 ? 8.277 -4.761 -17.255 1.00 82.25 97 ARG A CA 1
ATOM 773 C C . ARG A 1 97 ? 9.507 -3.874 -17.097 1.00 82.25 97 ARG A C 1
ATOM 775 O O . ARG A 1 97 ? 10.287 -3.710 -18.042 1.00 82.25 97 ARG A O 1
ATOM 782 N N . LEU A 1 98 ? 9.657 -3.323 -15.897 1.00 81.94 98 LEU A N 1
ATOM 783 C CA . LEU A 1 98 ? 10.792 -2.490 -15.523 1.00 81.94 98 LEU A CA 1
ATOM 784 C C . LEU A 1 98 ? 11.955 -3.340 -15.004 1.00 81.94 98 LEU A C 1
ATOM 786 O O . LEU A 1 98 ? 11.745 -4.321 -14.288 1.00 81.94 98 LEU A O 1
ATOM 790 N N . THR A 1 99 ? 13.179 -2.950 -15.343 1.00 84.06 99 THR A N 1
ATOM 791 C CA . THR A 1 99 ? 14.382 -3.423 -14.652 1.00 84.06 99 THR A CA 1
ATOM 792 C C . THR A 1 99 ? 14.488 -2.768 -13.274 1.00 84.06 99 THR A C 1
ATOM 794 O O . THR A 1 99 ? 13.790 -1.799 -12.967 1.00 84.06 99 THR A O 1
ATOM 797 N N . TYR A 1 100 ? 15.385 -3.289 -12.434 1.00 78.19 100 TYR A N 1
ATOM 798 C CA . TYR A 1 100 ? 15.682 -2.679 -11.138 1.00 78.19 100 TYR A CA 1
ATOM 799 C C . TYR A 1 100 ? 16.108 -1.206 -11.281 1.00 78.19 100 TYR A C 1
ATOM 801 O O . TYR A 1 100 ? 15.606 -0.344 -10.568 1.00 78.19 100 TYR A O 1
ATOM 809 N N . GLU A 1 101 ? 16.975 -0.916 -12.252 1.00 80.06 101 GLU A N 1
ATOM 810 C CA . GLU A 1 101 ? 17.505 0.426 -12.522 1.00 80.06 101 GLU A CA 1
ATOM 811 C C . GLU A 1 101 ? 16.424 1.391 -13.025 1.00 80.06 101 GLU A C 1
ATOM 813 O O . GLU A 1 101 ? 16.352 2.530 -12.572 1.00 80.06 101 GLU A O 1
ATOM 818 N N . GLU A 1 102 ? 15.545 0.931 -13.921 1.00 83.94 102 GLU A N 1
ATOM 819 C CA . GLU A 1 102 ? 14.417 1.722 -14.427 1.00 83.94 102 GLU A CA 1
ATOM 820 C C . GLU A 1 102 ? 13.414 2.041 -13.313 1.00 83.94 102 GLU A C 1
ATOM 822 O O . GLU A 1 102 ? 12.916 3.162 -13.227 1.00 83.94 102 GLU A O 1
ATOM 827 N N . LYS A 1 103 ? 13.146 1.071 -12.431 1.00 80.88 103 LYS A N 1
ATOM 828 C CA . LYS A 1 103 ? 12.286 1.268 -11.263 1.00 80.88 103 LYS A CA 1
ATOM 829 C C . LYS A 1 103 ? 12.885 2.304 -10.309 1.00 80.88 103 LYS A C 1
ATOM 831 O O . LYS A 1 103 ? 12.198 3.257 -9.957 1.00 80.88 103 LYS A O 1
ATOM 836 N N . ALA A 1 104 ? 14.155 2.141 -9.937 1.00 80.06 104 ALA A N 1
ATOM 837 C CA . ALA A 1 104 ? 14.845 3.061 -9.035 1.00 80.06 104 ALA A CA 1
ATOM 838 C C . ALA A 1 104 ? 14.895 4.491 -9.602 1.00 80.06 104 ALA A C 1
ATOM 840 O O . ALA A 1 104 ? 14.718 5.463 -8.871 1.00 80.06 104 ALA A O 1
ATOM 841 N N . PHE A 1 105 ? 15.081 4.626 -10.917 1.00 83.81 105 PHE A N 1
ATOM 842 C CA . PHE A 1 105 ? 15.038 5.919 -11.591 1.00 83.81 105 PHE A CA 1
ATOM 843 C C . PHE A 1 105 ? 13.645 6.566 -11.534 1.00 83.81 105 PHE A C 1
ATOM 845 O O . PHE A 1 105 ? 13.536 7.734 -11.165 1.00 83.81 105 PHE A O 1
ATOM 852 N N . LEU A 1 106 ? 12.578 5.822 -11.847 1.00 79.81 106 LEU A N 1
ATOM 853 C CA . LEU A 1 106 ? 11.201 6.336 -11.812 1.00 79.81 106 LEU A CA 1
ATOM 854 C C . LEU A 1 106 ? 10.735 6.704 -10.394 1.00 79.81 106 LEU A C 1
ATOM 856 O O . LEU A 1 106 ? 9.987 7.666 -10.230 1.00 79.81 106 LEU A O 1
ATOM 860 N N . GLU A 1 107 ? 11.203 5.987 -9.370 1.00 76.81 107 GLU A N 1
ATOM 861 C CA . GLU A 1 107 ? 10.996 6.354 -7.961 1.00 76.81 107 GLU A CA 1
ATOM 862 C C . GLU A 1 107 ? 11.701 7.678 -7.600 1.00 76.81 107 GLU A C 1
ATOM 864 O O . GLU A 1 107 ? 11.215 8.420 -6.747 1.00 76.81 107 GLU A O 1
ATOM 869 N N . GLY A 1 108 ? 12.804 8.011 -8.280 1.00 72.62 108 GLY A N 1
ATOM 870 C CA . GLY A 1 108 ? 13.596 9.226 -8.065 1.00 72.62 108 GLY A CA 1
ATOM 871 C C . GLY A 1 108 ? 13.095 10.493 -8.772 1.00 72.62 108 GLY A C 1
ATOM 872 O O . GLY A 1 108 ? 13.602 11.573 -8.477 1.00 72.62 108 GLY A O 1
ATOM 873 N N . ILE A 1 109 ? 12.109 10.403 -9.675 1.00 72.88 109 ILE A N 1
ATOM 874 C CA . ILE A 1 109 ? 11.595 11.551 -10.456 1.00 72.88 109 ILE A CA 1
ATOM 875 C C . ILE A 1 109 ? 10.856 12.589 -9.586 1.00 72.88 109 ILE A C 1
ATOM 877 O O . ILE A 1 109 ? 10.725 13.742 -9.985 1.00 72.88 109 ILE A O 1
ATOM 881 N N . GLY A 1 110 ? 10.467 12.239 -8.358 1.00 56.34 110 GLY A N 1
ATOM 882 C CA . GLY A 1 110 ? 9.958 13.186 -7.364 1.00 56.34 110 GLY A CA 1
ATOM 883 C C . GLY A 1 110 ? 8.673 12.713 -6.700 1.00 56.34 110 GLY A C 1
ATOM 884 O O . GLY A 1 110 ? 8.009 11.805 -7.194 1.00 56.34 110 GLY A O 1
ATOM 885 N N . ASN A 1 111 ? 8.333 13.332 -5.561 1.00 57.19 111 ASN A N 1
ATOM 886 C CA . ASN A 1 111 ? 7.233 12.898 -4.695 1.00 57.19 111 ASN A CA 1
ATOM 887 C C . ASN A 1 111 ? 5.857 13.492 -5.037 1.00 57.19 111 ASN A C 1
ATOM 889 O O . ASN A 1 111 ? 4.853 13.063 -4.465 1.00 57.19 111 ASN A O 1
ATOM 893 N N . GLU A 1 112 ? 5.777 14.354 -6.044 1.00 56.91 112 GLU A N 1
ATOM 894 C CA . GLU A 1 112 ? 4.542 15.031 -6.444 1.00 56.91 112 GLU A CA 1
ATOM 895 C C . GLU A 1 112 ? 3.762 14.261 -7.529 1.00 56.91 112 GLU A C 1
ATOM 897 O O . GLU A 1 112 ? 4.366 13.552 -8.345 1.00 56.91 112 GLU A O 1
ATOM 902 N N . PRO A 1 113 ? 2.420 14.345 -7.547 1.00 60.28 113 PRO A N 1
ATOM 903 C CA . PRO A 1 113 ? 1.615 13.824 -8.649 1.00 60.28 113 PRO A CA 1
ATOM 904 C C . PRO A 1 113 ? 2.025 14.492 -9.969 1.00 60.28 113 PRO A C 1
ATOM 906 O O . PRO A 1 113 ? 2.079 15.713 -10.043 1.00 60.28 113 PRO A O 1
ATOM 909 N N . MET A 1 114 ? 2.304 13.692 -11.000 1.00 65.38 114 MET A N 1
ATOM 910 C CA . MET A 1 114 ? 2.677 14.168 -12.336 1.00 65.38 114 MET A CA 1
ATOM 911 C C . MET A 1 114 ? 1.821 13.481 -13.388 1.00 65.38 114 MET A C 1
ATOM 913 O O . MET A 1 114 ? 1.496 12.293 -13.263 1.00 65.38 114 MET A O 1
ATOM 917 N N . ALA A 1 115 ? 1.482 14.220 -14.436 1.00 73.00 115 ALA A N 1
ATOM 918 C CA . ALA A 1 115 ? 0.811 13.668 -15.598 1.00 73.00 115 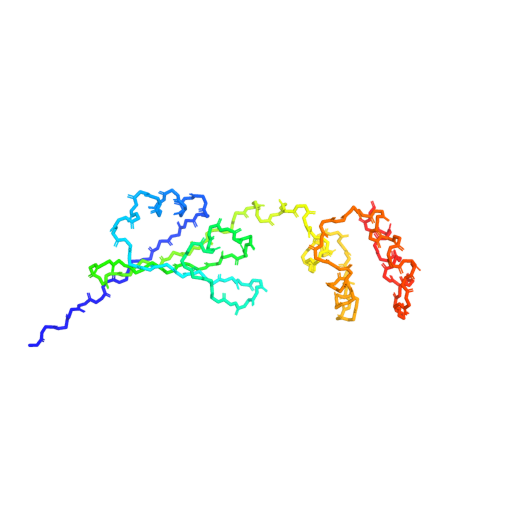ALA A CA 1
ATOM 919 C C . ALA A 1 115 ? 1.775 12.809 -16.443 1.00 73.00 115 ALA A C 1
ATOM 921 O O . ALA A 1 115 ? 3.000 12.923 -16.366 1.00 73.00 115 ALA A O 1
ATOM 922 N N . MET A 1 116 ? 1.228 11.898 -17.253 1.00 75.62 116 MET A N 1
ATOM 923 C CA . MET A 1 116 ? 2.039 10.947 -18.028 1.00 75.62 116 MET A CA 1
ATOM 924 C C . MET A 1 116 ? 2.958 11.638 -19.047 1.00 75.62 116 MET A C 1
ATOM 926 O O . MET A 1 116 ? 4.091 11.215 -19.266 1.00 75.62 116 MET A O 1
ATOM 930 N N . ASP A 1 117 ? 2.486 12.716 -19.659 1.00 77.69 117 ASP A N 1
ATOM 931 C CA . ASP A 1 117 ? 3.257 13.559 -20.568 1.00 77.69 117 ASP A CA 1
ATOM 932 C C . ASP A 1 117 ? 4.400 14.295 -19.854 1.00 77.69 117 ASP A C 1
ATOM 934 O O . ASP A 1 117 ? 5.487 14.435 -20.417 1.00 77.69 117 ASP A O 1
ATOM 938 N N . GLU A 1 118 ? 4.201 14.702 -18.601 1.00 76.94 118 GLU A N 1
ATOM 939 C CA . GLU A 1 118 ? 5.259 15.273 -17.763 1.00 76.94 118 GLU A CA 1
ATOM 940 C C . GLU A 1 118 ? 6.328 14.229 -17.435 1.00 76.94 118 GLU A C 1
ATOM 942 O O . GLU A 1 118 ? 7.517 14.503 -17.597 1.00 76.94 118 GLU A O 1
ATOM 947 N N . ILE A 1 119 ? 5.925 13.005 -17.080 1.00 80.06 119 ILE A N 1
ATOM 948 C CA . ILE A 1 119 ? 6.848 11.890 -16.822 1.00 80.06 119 ILE A CA 1
ATOM 949 C C . ILE A 1 119 ? 7.691 11.598 -18.063 1.00 80.06 119 ILE A C 1
ATOM 951 O O . ILE A 1 119 ? 8.915 11.522 -17.971 1.00 80.06 119 ILE A O 1
ATOM 955 N N . LEU A 1 120 ? 7.066 11.492 -19.239 1.00 84.88 120 LEU A N 1
ATOM 956 C CA . LEU A 1 120 ? 7.784 11.280 -2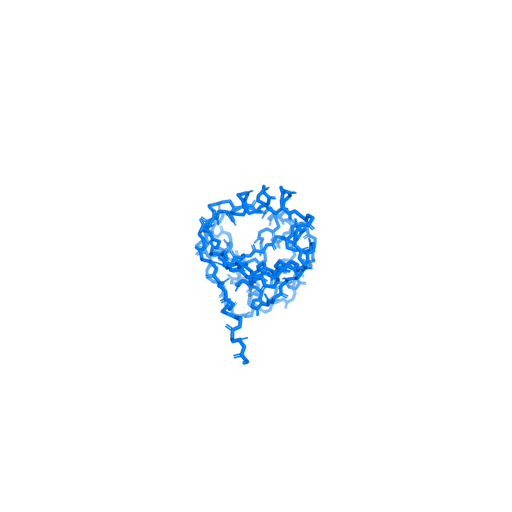0.498 1.00 84.88 120 LEU A CA 1
ATOM 957 C C . LEU A 1 120 ? 8.811 12.392 -20.751 1.00 84.88 120 LEU A C 1
ATOM 959 O O . LEU A 1 120 ? 9.961 12.090 -21.073 1.00 84.88 120 LEU A O 1
ATOM 963 N N . ARG A 1 121 ? 8.443 13.659 -20.523 1.00 85.31 121 ARG A N 1
ATOM 964 C CA . ARG A 1 121 ? 9.362 14.803 -20.657 1.00 85.31 121 ARG A CA 1
ATOM 965 C C . ARG A 1 121 ? 10.519 14.747 -19.662 1.00 85.31 121 ARG A C 1
ATOM 967 O O . ARG A 1 121 ? 11.642 15.092 -20.034 1.00 85.31 121 ARG A O 1
ATOM 974 N N . VAL A 1 122 ? 10.283 14.322 -18.419 1.00 85.88 122 VAL A N 1
ATOM 975 C CA . VAL A 1 122 ? 11.352 14.155 -17.419 1.00 85.88 122 VAL A CA 1
ATOM 976 C C . VAL A 1 122 ? 12.316 13.051 -17.846 1.00 85.88 122 VAL A C 1
ATOM 978 O O . VAL A 1 122 ? 13.528 13.261 -17.821 1.00 85.88 122 VAL A O 1
ATOM 981 N N . ILE A 1 123 ? 11.805 11.903 -18.302 1.00 87.12 123 ILE A N 1
ATOM 982 C CA . ILE A 1 123 ? 12.643 10.796 -18.781 1.00 87.12 123 ILE A CA 1
ATOM 983 C C . ILE A 1 123 ? 13.467 11.242 -20.001 1.00 87.12 123 ILE A C 1
ATOM 985 O O . ILE A 1 123 ? 14.675 11.001 -20.040 1.00 87.12 123 ILE A O 1
ATOM 989 N N . GLU A 1 124 ? 12.859 11.939 -20.965 1.00 88.88 124 GLU A N 1
ATOM 990 C CA . GLU A 1 124 ? 13.536 12.464 -22.163 1.00 88.88 124 GLU A CA 1
ATOM 991 C C . GLU A 1 124 ? 14.694 13.408 -21.816 1.00 88.88 124 GLU A C 1
ATOM 993 O O . GLU A 1 124 ? 15.796 13.281 -22.368 1.00 88.88 124 GLU A O 1
ATOM 998 N N . ARG A 1 125 ? 14.455 14.320 -20.866 1.00 88.50 125 ARG A N 1
ATOM 999 C CA . ARG A 1 125 ? 15.432 15.310 -20.388 1.00 88.50 125 ARG A CA 1
ATOM 1000 C C . ARG A 1 125 ? 16.452 14.736 -19.406 1.00 88.50 125 ARG A C 1
ATOM 1002 O O . ARG A 1 125 ? 17.436 15.406 -19.108 1.00 88.50 125 ARG A O 1
ATOM 1009 N N . SER A 1 126 ? 16.246 13.516 -18.915 1.00 86.50 126 SER A N 1
ATOM 1010 C CA . SER A 1 126 ? 17.167 12.882 -17.976 1.00 86.50 126 SER A CA 1
ATOM 1011 C C . SER A 1 126 ? 18.458 12.398 -18.648 1.00 86.50 126 SER A C 1
ATOM 1013 O O . SER A 1 126 ? 18.511 12.108 -19.851 1.00 86.50 126 SER A O 1
ATOM 1015 N N . GLY A 1 127 ? 19.503 12.265 -17.831 1.00 86.44 127 GLY A N 1
ATOM 1016 C CA . GLY A 1 127 ? 20.747 11.575 -18.178 1.00 86.44 127 GLY A CA 1
ATOM 1017 C C . GLY A 1 127 ? 20.716 10.072 -17.885 1.00 86.44 127 GLY A C 1
ATOM 1018 O O . GLY A 1 127 ? 21.776 9.458 -17.836 1.00 86.44 127 GLY A O 1
ATOM 1019 N N . PHE A 1 128 ? 19.541 9.477 -17.635 1.00 86.88 128 PHE A N 1
ATOM 1020 C CA . PHE A 1 128 ? 19.437 8.060 -17.290 1.00 86.88 128 PHE A CA 1
ATOM 1021 C C . PHE A 1 128 ? 19.936 7.185 -18.458 1.00 86.88 128 PHE A C 1
ATOM 1023 O O . PHE A 1 128 ? 19.374 7.275 -19.555 1.00 86.88 128 PHE A O 1
ATOM 1030 N N . PRO A 1 129 ? 20.951 6.317 -18.257 1.00 82.75 129 PRO A N 1
ATOM 1031 C CA . PRO A 1 129 ? 21.533 5.514 -19.337 1.00 82.75 129 PRO A CA 1
ATOM 1032 C C . PRO A 1 129 ? 20.522 4.620 -20.072 1.00 82.75 129 PRO A C 1
ATOM 1034 O O . PRO A 1 129 ? 20.657 4.387 -21.269 1.00 82.75 129 PRO A O 1
ATOM 1037 N N . GLY A 1 130 ? 19.471 4.161 -19.383 1.00 87.00 130 GLY A N 1
ATOM 1038 C CA . GLY A 1 130 ? 18.404 3.332 -19.954 1.00 87.00 130 GLY A CA 1
ATOM 1039 C C . GLY A 1 130 ? 17.217 4.108 -20.538 1.00 87.00 130 GLY A C 1
ATOM 1040 O O . GLY A 1 130 ? 16.187 3.495 -20.829 1.00 87.00 130 GLY A O 1
ATOM 1041 N N . LYS A 1 131 ? 17.300 5.439 -20.689 1.00 89.38 131 LYS A N 1
ATOM 1042 C CA . LYS A 1 131 ? 16.123 6.275 -20.993 1.00 89.38 131 LYS A CA 1
ATOM 1043 C C . LYS A 1 131 ? 15.412 5.911 -22.291 1.00 89.38 131 LYS A C 1
ATOM 1045 O O . LYS A 1 131 ? 14.188 5.907 -22.323 1.00 89.38 131 LYS A O 1
ATOM 1050 N N . GLU A 1 132 ? 16.142 5.570 -23.349 1.00 89.88 132 GLU A N 1
ATOM 1051 C CA . GLU A 1 132 ? 15.527 5.245 -24.641 1.00 89.88 132 GLU A CA 1
ATOM 1052 C C . GLU A 1 132 ? 14.747 3.928 -24.584 1.00 89.88 132 GLU A C 1
ATOM 1054 O O . GLU A 1 132 ? 13.623 3.839 -25.085 1.00 89.88 132 GLU A O 1
ATOM 1059 N N . ALA A 1 133 ? 15.313 2.917 -23.917 1.00 89.12 133 ALA A N 1
ATOM 1060 C CA . ALA A 1 133 ? 14.653 1.636 -23.695 1.00 89.12 133 ALA A CA 1
ATOM 1061 C C . ALA A 1 133 ? 13.401 1.807 -22.824 1.00 89.12 133 ALA A C 1
ATOM 1063 O O . ALA A 1 133 ? 12.341 1.267 -23.153 1.00 89.12 133 ALA A O 1
ATOM 1064 N N . LEU A 1 134 ? 13.502 2.615 -21.767 1.00 87.44 134 LEU A N 1
ATOM 1065 C CA . LEU A 1 134 ? 12.392 2.934 -20.879 1.00 87.44 134 LEU A CA 1
ATOM 1066 C C . LEU A 1 134 ? 11.265 3.674 -21.616 1.00 87.44 134 LEU A C 1
ATOM 1068 O O . LEU A 1 134 ? 10.116 3.236 -21.576 1.00 87.44 134 LEU A O 1
ATOM 1072 N N . LEU A 1 135 ? 11.585 4.733 -22.366 1.00 89.25 135 LEU A N 1
ATOM 1073 C CA . LEU A 1 135 ? 10.614 5.480 -23.174 1.00 89.25 135 LEU A CA 1
ATOM 1074 C C . LEU A 1 135 ? 9.919 4.585 -24.196 1.00 89.25 135 LEU A C 1
ATOM 1076 O O . LEU A 1 135 ? 8.705 4.677 -24.369 1.00 89.25 135 LEU A O 1
ATOM 1080 N N . LYS A 1 136 ? 10.661 3.689 -24.854 1.00 90.50 136 LYS A N 1
ATOM 1081 C CA . LYS A 1 136 ? 10.092 2.741 -25.816 1.00 90.50 136 LYS A CA 1
ATOM 1082 C C . LYS A 1 136 ? 9.093 1.789 -25.157 1.00 90.50 136 LYS A C 1
ATOM 1084 O O . LYS A 1 136 ? 8.048 1.520 -25.745 1.00 90.50 136 LYS A O 1
ATOM 1089 N N . LYS A 1 137 ? 9.391 1.290 -23.952 1.00 87.44 137 LYS A N 1
ATOM 1090 C CA . LYS A 1 137 ? 8.468 0.435 -23.187 1.00 87.44 137 LYS A CA 1
ATOM 1091 C C . LYS A 1 137 ? 7.200 1.193 -22.804 1.00 87.44 137 LYS A C 1
ATOM 1093 O O . LYS A 1 137 ? 6.110 0.689 -23.044 1.00 87.44 137 LYS A O 1
ATOM 1098 N N . ILE A 1 138 ? 7.352 2.403 -22.266 1.00 85.25 138 ILE A N 1
ATOM 1099 C CA . ILE A 1 138 ? 6.233 3.230 -21.802 1.00 85.25 138 ILE A CA 1
ATOM 1100 C C . ILE A 1 138 ? 5.338 3.640 -22.976 1.00 85.25 138 ILE A C 1
ATOM 1102 O O . ILE A 1 138 ? 4.134 3.432 -22.920 1.00 85.25 138 ILE A O 1
ATOM 1106 N N . ARG A 1 139 ? 5.908 4.138 -24.079 1.00 86.00 139 ARG A N 1
ATOM 1107 C CA . ARG A 1 139 ? 5.140 4.550 -25.269 1.00 86.00 139 ARG A CA 1
ATOM 1108 C C . ARG A 1 139 ? 4.419 3.398 -25.969 1.00 86.00 139 ARG A C 1
ATOM 1110 O O . ARG A 1 139 ? 3.448 3.646 -26.660 1.00 86.00 139 ARG A O 1
ATOM 1117 N N . LYS A 1 140 ? 4.904 2.159 -25.838 1.00 84.06 140 LYS A N 1
ATOM 1118 C CA . LYS A 1 140 ? 4.228 0.968 -26.384 1.00 84.06 140 LYS A CA 1
ATOM 1119 C C . LYS A 1 140 ? 3.016 0.545 -25.541 1.00 84.06 140 LYS A C 1
ATOM 1121 O O . LYS A 1 140 ? 2.156 -0.178 -26.028 1.00 84.06 140 LYS A O 1
ATOM 1126 N N . ALA A 1 141 ? 3.018 0.921 -24.269 1.00 75.62 141 ALA A N 1
ATOM 1127 C CA . ALA A 1 141 ? 2.032 0.536 -23.271 1.00 75.62 141 ALA A CA 1
ATOM 1128 C C . ALA A 1 141 ? 0.906 1.566 -23.073 1.00 75.62 141 ALA A C 1
ATOM 1130 O O . ALA A 1 141 ? -0.099 1.259 -22.430 1.00 75.62 141 ALA A O 1
ATOM 1131 N N . LEU A 1 142 ? 1.107 2.782 -23.584 1.00 71.31 142 LEU A N 1
ATOM 1132 C CA . LEU A 1 142 ? 0.116 3.852 -23.676 1.00 71.31 142 LEU A CA 1
ATOM 1133 C C . LEU A 1 142 ? -0.603 3.776 -25.023 1.00 71.31 142 LEU A C 1
ATOM 1135 O O . LEU A 1 142 ? -1.826 4.025 -25.018 1.00 71.31 142 LEU A O 1
#

Organism: Methanocella arvoryzae (strain DSM 22066 / NBRC 105507 / MRE50) (NCBI:txid351160)

Radius of gyration: 20.37 Å; chains: 1; bounding box: 39×34×66 Å

Secondary structure (DSSP, 8-state):
-------EEEEEE-HHHHHHHHHHHTTTEEEEEEEETTTTEEEETTHHHHS---EEEEEEEETTS-EEEEEEP--GGGG--TTGGG-HHHHHHTT----HHHHHHHHTT-SS---HHHHHHHHHHS--TTHHHHHHHHHHH-